Protein AF-A0A822BE76-F1 (afdb_monomer_lite)

Secondary structure (DSSP, 8-state):
-TTGGGT--HHHHHHHHHHHHHHHHHHHHHHHHHHHHHHHHTSHHHHTS-HHHHHHHHHHHHHHHHHHHHHHHHHHHHHHHHH----GGGSHHHHHHHHHHHHHHHHHHHHHHHHHH-

Foldseek 3Di:
DPVVVPDDDVVVVVVLVVVLVVLVVVLVVQLVVLVVLLVVLVDPVNPPPDPLSVLSNLLSVLSNQLSVLVVVVSVQVVCCVPVVDNDPCPDPVNVVVSVVSNVVSVVSNVVSVVVSVD

Structure (mmCIF, N/CA/C/O backbone):
data_AF-A0A822BE76-F1
#
_entry.id   AF-A0A822BE76-F1
#
loop_
_atom_site.group_PDB
_atom_site.id
_atom_site.type_symbol
_atom_site.label_atom_id
_atom_site.label_alt_id
_atom_site.label_comp_id
_atom_site.label_asym_id
_atom_site.label_entity_id
_atom_site.label_seq_id
_atom_site.pdbx_PDB_ins_code
_atom_site.Cartn_x
_atom_site.Cartn_y
_atom_site.Cartn_z
_atom_site.occupancy
_atom_site.B_iso_or_equiv
_atom_site.auth_seq_id
_atom_site.auth_comp_id
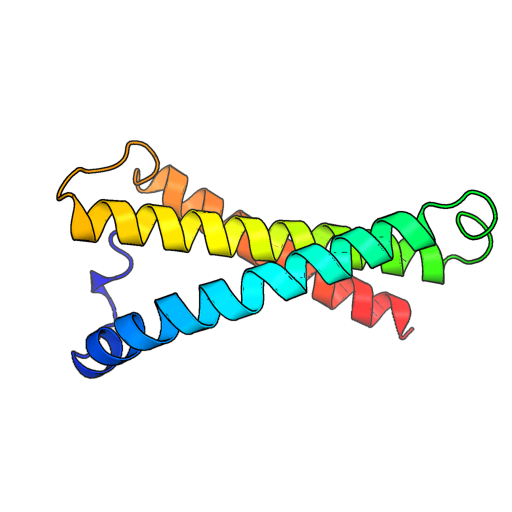_atom_site.auth_asym_id
_atom_site.auth_atom_id
_atom_site.pdbx_PDB_model_num
ATOM 1 N N . CYS A 1 1 ? -6.938 5.634 20.498 1.00 52.69 1 CYS A N 1
ATOM 2 C CA . CYS A 1 1 ? -6.630 6.596 19.416 1.00 52.69 1 CYS A CA 1
ATOM 3 C C . CYS A 1 1 ? -7.588 7.781 19.537 1.00 52.69 1 CYS A C 1
ATOM 5 O O . CYS A 1 1 ? -8.482 7.929 18.715 1.00 52.69 1 CYS A O 1
ATOM 7 N N . SER A 1 2 ? -7.412 8.642 20.545 1.00 37.59 2 SER A N 1
ATOM 8 C CA . SER A 1 2 ? -8.187 9.891 20.680 1.00 37.59 2 SER A CA 1
ATOM 9 C C . SER A 1 2 ? -7.629 10.962 19.721 1.00 37.59 2 SER A C 1
ATOM 11 O O . SER A 1 2 ? -7.067 11.985 20.086 1.00 37.59 2 SER A O 1
ATOM 13 N N . LEU A 1 3 ? -7.677 10.639 18.431 1.00 39.91 3 LEU A N 1
ATOM 14 C CA . LEU A 1 3 ? -7.733 11.623 17.350 1.00 39.91 3 LEU A CA 1
ATOM 15 C C . LEU A 1 3 ? -9.154 11.661 16.762 1.00 39.91 3 LEU A C 1
ATOM 17 O O . LEU A 1 3 ? -9.439 12.524 15.939 1.00 39.91 3 LEU A O 1
ATOM 21 N N . GLU A 1 4 ? -10.040 10.752 17.201 1.00 41.28 4 GLU A N 1
ATOM 22 C CA . GLU A 1 4 ? -11.475 10.790 16.905 1.00 41.28 4 GLU A CA 1
ATOM 23 C C . GLU A 1 4 ? -12.206 11.934 17.621 1.00 41.28 4 GLU A C 1
ATOM 25 O O . GLU A 1 4 ? -13.137 12.499 17.056 1.00 41.28 4 GLU A O 1
ATOM 30 N N . ASP A 1 5 ? -11.717 12.398 18.771 1.00 40.09 5 ASP A N 1
ATOM 31 C CA . ASP A 1 5 ? -12.423 13.429 19.547 1.00 40.09 5 ASP A CA 1
ATOM 32 C C . ASP A 1 5 ? -12.348 14.842 18.950 1.00 40.09 5 ASP A C 1
ATOM 34 O O . ASP A 1 5 ? -12.912 15.777 19.512 1.00 40.09 5 ASP A O 1
ATOM 38 N N . ARG A 1 6 ? -11.658 15.037 17.817 1.00 36.81 6 ARG A N 1
ATOM 39 C CA . ARG A 1 6 ? -11.494 16.372 17.226 1.00 36.81 6 ARG A CA 1
ATOM 40 C C . ARG A 1 6 ? -12.349 16.692 16.006 1.00 36.81 6 ARG A C 1
ATOM 42 O O . ARG A 1 6 ? -12.278 17.846 15.600 1.00 36.81 6 ARG A O 1
ATOM 49 N N . LEU A 1 7 ? -13.138 15.778 15.420 1.00 39.34 7 LEU A N 1
ATOM 50 C CA . LEU A 1 7 ? -13.830 16.123 14.157 1.00 39.34 7 LEU A CA 1
ATOM 51 C C . LEU A 1 7 ? -15.039 15.281 13.703 1.00 39.34 7 LEU A C 1
ATOM 53 O O . LEU A 1 7 ? -15.438 15.424 12.549 1.00 39.34 7 LEU A O 1
ATOM 57 N N . TYR A 1 8 ? -15.644 14.421 14.529 1.00 37.72 8 TYR A N 1
ATOM 58 C CA . TYR A 1 8 ? -16.682 13.510 14.017 1.00 37.72 8 TYR A CA 1
ATOM 59 C C . TYR A 1 8 ? -18.119 13.918 14.359 1.00 37.72 8 TYR A C 1
ATOM 61 O O . TYR A 1 8 ? -18.654 13.596 15.416 1.00 37.72 8 TYR A O 1
ATOM 69 N N . ASP A 1 9 ? -18.739 14.588 13.385 1.00 38.91 9 ASP A N 1
ATOM 70 C CA . ASP A 1 9 ? -20.189 14.704 13.193 1.00 38.91 9 ASP A CA 1
ATOM 71 C C . ASP A 1 9 ? -20.845 13.298 13.202 1.00 38.91 9 ASP A C 1
ATOM 73 O O . ASP A 1 9 ? -20.282 12.365 12.612 1.00 38.91 9 ASP A O 1
ATOM 77 N N . PRO A 1 10 ? -22.043 13.099 13.787 1.00 43.44 10 PRO A N 1
ATOM 78 C CA . PRO A 1 10 ? -22.757 11.812 13.795 1.00 43.44 10 PRO A CA 1
ATOM 79 C C . PRO A 1 10 ? -23.019 11.222 12.398 1.00 43.44 10 PRO A C 1
ATOM 81 O O . PRO A 1 10 ? -23.162 10.006 12.258 1.00 43.44 10 PRO A O 1
ATOM 84 N N . VAL A 1 11 ? -22.999 12.046 11.345 1.00 46.97 11 VAL A N 1
ATOM 85 C CA . VAL A 1 11 ? -23.046 11.594 9.943 1.00 46.97 11 VAL A CA 1
ATOM 86 C C . VAL A 1 11 ? -21.847 10.693 9.607 1.00 46.97 11 VAL A C 1
ATOM 88 O O . VAL A 1 11 ? -22.003 9.674 8.936 1.00 46.97 11 VAL A O 1
ATOM 91 N N . TYR A 1 12 ? -20.659 10.990 10.138 1.00 38.41 12 TYR A N 1
ATOM 92 C CA . TYR A 1 12 ? -19.439 10.217 9.886 1.00 38.41 12 TYR A CA 1
ATOM 93 C C . TYR A 1 12 ? -19.472 8.827 10.545 1.00 38.41 12 TYR A C 1
ATOM 95 O O . TYR A 1 12 ? -18.937 7.858 10.006 1.00 38.41 12 TYR A O 1
ATOM 103 N N . LEU A 1 13 ? -20.156 8.695 11.688 1.00 42.34 13 LEU A N 1
ATOM 104 C CA . LEU A 1 13 ? -20.357 7.414 12.377 1.00 42.34 13 LEU A CA 1
ATOM 105 C C . LEU A 1 13 ? -21.256 6.455 11.579 1.00 42.34 13 LEU A C 1
ATOM 107 O O . LEU A 1 13 ? -20.992 5.252 11.561 1.00 42.34 13 LEU A O 1
ATOM 111 N N . ALA A 1 14 ? -22.263 6.972 10.867 1.00 39.56 14 ALA A N 1
ATOM 112 C CA . ALA A 1 14 ? -23.103 6.168 9.976 1.00 39.56 14 ALA A CA 1
ATOM 113 C C . ALA A 1 14 ? -22.318 5.674 8.744 1.00 39.56 14 ALA A C 1
ATOM 115 O O . ALA A 1 14 ? -22.375 4.485 8.411 1.00 39.56 14 ALA A O 1
ATOM 116 N N . PHE A 1 15 ? -21.505 6.547 8.134 1.00 42.78 15 PHE A N 1
ATOM 117 C CA . PHE A 1 15 ? -20.622 6.195 7.012 1.00 42.78 15 PHE A CA 1
ATOM 118 C C . PHE A 1 15 ? -19.539 5.172 7.395 1.00 42.78 15 PHE A C 1
ATOM 120 O O . PHE A 1 15 ? -19.261 4.264 6.615 1.00 42.78 15 PHE A O 1
ATOM 127 N N . LYS A 1 16 ? -19.002 5.229 8.623 1.00 42.16 16 LYS A N 1
ATOM 128 C CA . LYS A 1 16 ? -17.989 4.291 9.150 1.00 42.16 16 LYS A CA 1
ATOM 129 C C . LYS A 1 16 ? -18.428 2.819 9.094 1.00 42.16 16 LYS A C 1
ATOM 131 O O . LYS A 1 16 ? -17.596 1.935 8.880 1.00 42.16 16 LYS A O 1
ATOM 136 N N . SER A 1 17 ? -19.725 2.539 9.262 1.00 43.72 17 SER A N 1
ATOM 137 C CA . SER A 1 17 ? -20.259 1.170 9.177 1.00 43.72 17 SER A CA 1
ATOM 138 C C . SER A 1 17 ? -20.221 0.615 7.743 1.00 43.72 17 SER A C 1
ATOM 140 O O . SER A 1 17 ? -19.803 -0.528 7.532 1.00 43.72 17 SER A O 1
ATOM 142 N N . ILE A 1 18 ? -20.544 1.454 6.754 1.00 45.78 18 ILE A N 1
ATOM 143 C CA . ILE A 1 18 ? -20.557 1.118 5.324 1.00 45.78 18 ILE A CA 1
ATOM 144 C C . ILE A 1 18 ? -19.116 1.045 4.782 1.00 45.78 18 ILE A C 1
ATOM 146 O O . ILE A 1 18 ? -18.761 0.083 4.094 1.00 45.78 18 ILE A O 1
ATOM 150 N N . ASP A 1 19 ? -18.248 1.976 5.193 1.00 48.28 19 ASP A N 1
ATOM 151 C CA . ASP A 1 19 ? -16.827 2.023 4.823 1.00 48.28 19 ASP A CA 1
ATOM 152 C C . ASP A 1 19 ? -16.037 0.808 5.312 1.00 48.28 19 ASP A C 1
ATOM 154 O O . ASP A 1 19 ? -15.161 0.322 4.604 1.00 48.28 19 ASP A O 1
ATOM 158 N N . SER A 1 20 ? -16.338 0.264 6.495 1.00 50.53 20 SER A N 1
ATOM 159 C CA . SER A 1 20 ? -15.605 -0.903 7.014 1.00 50.53 20 SER A CA 1
ATOM 160 C C . SER A 1 20 ? -15.755 -2.145 6.122 1.00 50.53 20 SER A C 1
ATOM 162 O O . SER A 1 20 ? -14.809 -2.920 5.952 1.00 50.53 20 SER A O 1
ATOM 164 N N . THR A 1 21 ? -16.926 -2.298 5.497 1.00 54.28 21 THR A N 1
ATOM 165 C CA . THR A 1 21 ? -17.219 -3.390 4.563 1.00 54.28 21 THR A CA 1
ATOM 166 C C . THR A 1 21 ? -16.566 -3.113 3.211 1.00 54.28 21 THR A C 1
ATOM 168 O O . THR A 1 21 ? -15.913 -3.991 2.650 1.00 54.28 21 THR A O 1
ATOM 171 N N . TYR A 1 22 ? -16.655 -1.871 2.729 1.00 56.38 22 TYR A N 1
ATOM 172 C CA . TYR A 1 22 ? -16.066 -1.445 1.459 1.00 56.38 22 TYR A CA 1
ATOM 173 C C . TYR A 1 22 ? -14.531 -1.526 1.471 1.00 56.38 22 TYR A C 1
ATOM 175 O O . TYR A 1 22 ? -13.916 -2.053 0.544 1.00 56.38 22 TYR A O 1
ATOM 183 N N . LEU A 1 23 ? -13.905 -1.102 2.571 1.00 59.75 23 LEU A N 1
ATOM 184 C CA . LEU A 1 23 ? -12.464 -1.176 2.783 1.00 59.75 23 LEU A CA 1
ATOM 185 C C . LEU A 1 23 ? -11.985 -2.633 2.759 1.00 59.75 23 LEU A C 1
ATOM 187 O O . LEU A 1 23 ? -11.014 -2.940 2.075 1.00 59.75 23 LEU A O 1
ATOM 191 N N . ARG A 1 24 ? -12.687 -3.557 3.431 1.00 62.81 24 ARG A N 1
ATOM 192 C CA . ARG A 1 24 ? -12.355 -4.995 3.403 1.00 62.81 24 ARG A CA 1
ATOM 193 C C . ARG A 1 24 ? -12.472 -5.5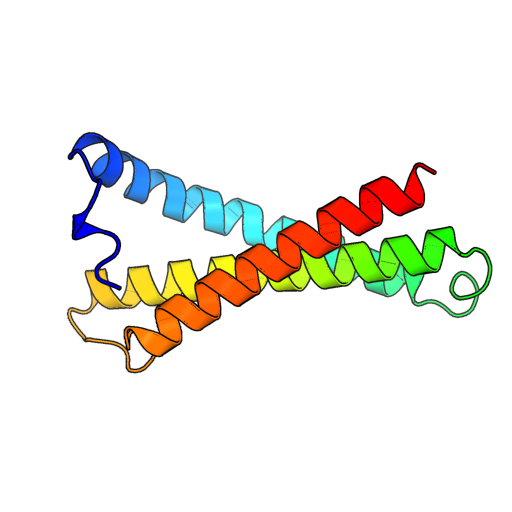93 1.996 1.00 62.81 24 ARG A C 1
ATOM 195 O O . ARG A 1 24 ? -11.609 -6.377 1.605 1.00 62.81 24 ARG A O 1
ATOM 202 N N . VAL A 1 25 ? -13.483 -5.184 1.226 1.00 66.00 25 VAL A N 1
ATOM 203 C CA . VAL A 1 25 ? -13.691 -5.630 -0.164 1.00 66.00 25 VAL A CA 1
ATOM 204 C C . VAL A 1 25 ? -12.620 -5.082 -1.115 1.00 66.00 25 VAL A C 1
ATOM 206 O O . VAL A 1 25 ? -12.243 -5.778 -2.050 1.00 66.00 25 VAL A O 1
ATOM 209 N N . LEU A 1 26 ? -12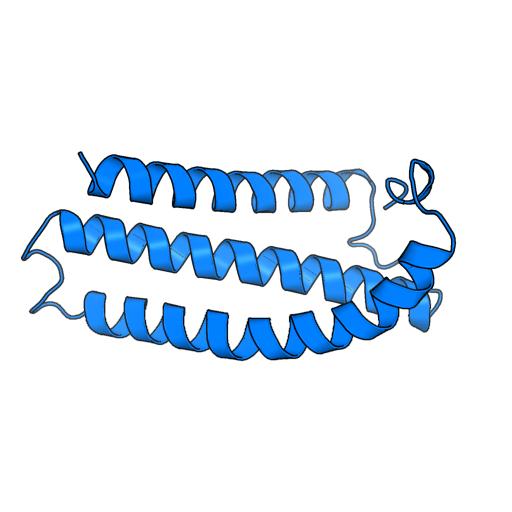.078 -3.886 -0.867 1.00 67.81 26 LEU A N 1
ATOM 210 C CA . LEU A 1 26 ? -11.002 -3.282 -1.669 1.00 67.81 26 LEU A CA 1
ATOM 211 C C . LEU A 1 26 ? -9.596 -3.765 -1.285 1.00 67.81 26 LEU A C 1
ATOM 213 O O . LEU A 1 26 ? -8.723 -3.877 -2.147 1.00 67.81 26 LEU A O 1
ATOM 217 N N . ILE A 1 27 ? -9.368 -4.071 -0.005 1.00 74.12 27 ILE A N 1
ATOM 218 C CA . ILE A 1 27 ? -8.063 -4.510 0.510 1.00 74.12 27 ILE A CA 1
ATOM 219 C C . ILE A 1 27 ? -7.635 -5.838 -0.120 1.00 74.12 27 ILE A C 1
ATOM 221 O O . ILE A 1 27 ? -6.490 -5.961 -0.554 1.00 74.12 27 ILE A O 1
ATOM 225 N N . GLY A 1 28 ? -8.542 -6.817 -0.196 1.00 74.44 28 GLY A N 1
ATOM 226 C CA . GLY A 1 28 ? -8.239 -8.151 -0.728 1.00 74.44 28 GLY A CA 1
ATOM 227 C C . GLY A 1 28 ? -7.701 -8.117 -2.167 1.00 74.44 28 GLY A C 1
ATOM 228 O O . GLY A 1 28 ? -6.573 -8.557 -2.400 1.00 74.44 28 GLY A O 1
ATOM 229 N N . PRO A 1 29 ? -8.449 -7.544 -3.129 1.00 81.56 29 PRO A N 1
ATOM 230 C CA . PRO A 1 29 ? -7.991 -7.365 -4.503 1.00 81.56 29 PRO A CA 1
ATOM 231 C C . PRO A 1 29 ? -6.729 -6.505 -4.599 1.00 81.56 29 PRO A C 1
ATOM 233 O O . PRO A 1 29 ? -5.825 -6.844 -5.358 1.00 81.56 29 PRO A O 1
ATOM 236 N N . GLY A 1 30 ? -6.628 -5.428 -3.811 1.00 80.94 30 GLY A N 1
ATOM 237 C CA . GLY A 1 30 ? -5.467 -4.535 -3.826 1.00 80.94 30 GLY A CA 1
ATOM 238 C C . GLY A 1 30 ? -4.163 -5.226 -3.417 1.00 80.94 30 GLY A C 1
ATOM 239 O O . GLY A 1 30 ? -3.143 -5.063 -4.088 1.00 80.94 30 GLY A O 1
ATOM 240 N N . ILE A 1 31 ? -4.184 -6.041 -2.357 1.00 84.38 31 ILE A N 1
ATOM 241 C CA . ILE A 1 31 ? -3.018 -6.832 -1.935 1.00 84.38 31 ILE A CA 1
ATOM 242 C C . ILE A 1 31 ? -2.712 -7.919 -2.968 1.00 84.38 31 ILE A C 1
ATOM 244 O O . ILE A 1 31 ? -1.555 -8.090 -3.348 1.00 84.38 31 ILE A O 1
ATOM 248 N N . LEU A 1 32 ? -3.736 -8.628 -3.453 1.00 86.56 32 LEU A N 1
ATOM 249 C CA . LEU A 1 32 ? -3.563 -9.715 -4.416 1.00 86.56 32 LEU A CA 1
ATOM 250 C C . LEU A 1 32 ? -2.917 -9.223 -5.718 1.00 86.56 32 LEU A C 1
ATOM 252 O O . LEU A 1 32 ? -1.943 -9.813 -6.182 1.00 86.56 32 LEU A O 1
ATOM 256 N N . LEU A 1 33 ? -3.426 -8.128 -6.285 1.00 90.00 33 LEU A N 1
ATOM 257 C CA . LEU A 1 33 ? -2.909 -7.549 -7.525 1.00 90.00 33 LEU A CA 1
ATOM 258 C C . LEU A 1 33 ? -1.473 -7.045 -7.361 1.00 90.00 33 LEU A C 1
ATOM 260 O O . LEU A 1 33 ? -0.638 -7.309 -8.225 1.00 90.00 33 LEU A O 1
ATOM 264 N N . ASN A 1 34 ? -1.153 -6.385 -6.245 1.00 88.88 34 ASN A N 1
ATOM 265 C CA . ASN A 1 34 ? 0.211 -5.917 -6.005 1.00 88.88 34 ASN A CA 1
ATOM 266 C C . ASN A 1 34 ? 1.193 -7.064 -5.730 1.00 88.88 34 ASN A C 1
ATOM 268 O O . ASN A 1 34 ? 2.328 -7.012 -6.201 1.00 88.88 34 ASN A O 1
ATOM 272 N N . LEU A 1 35 ? 0.772 -8.132 -5.044 1.00 88.94 35 LEU A N 1
ATOM 273 C CA . LEU A 1 35 ? 1.595 -9.333 -4.869 1.00 88.94 35 LEU A CA 1
ATOM 274 C C . LEU A 1 35 ? 1.853 -10.041 -6.200 1.00 88.94 35 LEU A C 1
ATOM 276 O O . LEU A 1 35 ? 2.985 -10.441 -6.471 1.00 88.94 35 LEU A O 1
ATOM 280 N N . LEU A 1 36 ? 0.831 -10.159 -7.052 1.00 90.94 36 LEU A N 1
ATOM 281 C CA . LEU A 1 36 ? 0.979 -10.696 -8.406 1.00 90.94 36 LEU A CA 1
ATOM 282 C C . LEU A 1 36 ? 1.934 -9.836 -9.240 1.00 90.94 36 LEU A C 1
ATOM 284 O O . LEU A 1 36 ? 2.827 -10.378 -9.892 1.00 90.94 36 LEU A O 1
ATOM 288 N N . CYS A 1 37 ? 1.792 -8.510 -9.176 1.00 90.50 37 CYS A N 1
ATOM 289 C CA . CYS A 1 37 ? 2.690 -7.564 -9.832 1.00 90.50 37 CYS A CA 1
ATOM 290 C C . CYS A 1 37 ? 4.137 -7.779 -9.371 1.00 90.50 37 CYS A C 1
ATOM 292 O O . CYS A 1 37 ? 5.028 -8.019 -10.187 1.00 90.50 37 CYS A O 1
ATOM 294 N N . LEU A 1 38 ? 4.364 -7.810 -8.057 1.00 91.06 38 LEU A N 1
ATOM 295 C CA . LEU A 1 38 ? 5.685 -8.010 -7.475 1.00 91.06 38 LEU A CA 1
ATOM 296 C C . LEU A 1 38 ? 6.274 -9.372 -7.863 1.00 91.06 38 LEU A C 1
ATOM 298 O O . LEU A 1 38 ? 7.444 -9.440 -8.234 1.00 91.06 38 LEU A O 1
ATOM 302 N N . PHE A 1 39 ? 5.476 -10.441 -7.871 1.00 90.62 39 PHE A N 1
ATOM 303 C CA . PHE A 1 39 ? 5.906 -11.776 -8.293 1.00 90.62 39 PHE A CA 1
ATOM 304 C C . PHE A 1 39 ? 6.310 -11.829 -9.773 1.00 90.62 39 PHE A C 1
ATOM 306 O O . PHE A 1 39 ? 7.369 -12.364 -10.112 1.00 90.62 39 PHE A O 1
ATOM 313 N N . ILE A 1 40 ? 5.497 -11.255 -10.665 1.00 89.25 40 ILE A N 1
ATOM 314 C CA . ILE A 1 40 ? 5.776 -11.217 -12.108 1.00 89.25 40 ILE A CA 1
ATOM 315 C C . ILE A 1 40 ? 7.034 -10.393 -12.375 1.00 89.25 40 ILE A C 1
ATOM 317 O O . ILE A 1 40 ? 7.943 -10.856 -13.070 1.00 89.25 40 ILE A O 1
ATOM 321 N N . LEU A 1 41 ? 7.109 -9.196 -11.789 1.00 87.25 41 LEU A N 1
ATOM 322 C CA . LEU A 1 41 ? 8.235 -8.294 -11.973 1.00 87.25 41 LEU A CA 1
ATOM 323 C C . LEU A 1 41 ? 9.509 -8.856 -11.351 1.00 87.25 41 LEU A C 1
ATOM 325 O O . LEU A 1 41 ? 10.574 -8.576 -11.887 1.00 87.25 41 LEU A O 1
ATOM 329 N N . SER A 1 42 ? 9.434 -9.661 -10.282 1.00 85.69 42 SER A N 1
ATOM 330 C CA . SER A 1 42 ? 10.584 -10.295 -9.605 1.00 85.69 42 SER A CA 1
ATOM 331 C C . SER A 1 42 ? 11.299 -11.363 -10.437 1.00 85.69 42 SER A C 1
ATOM 333 O O . SER A 1 42 ? 12.421 -11.750 -10.114 1.00 85.69 42 SER A O 1
ATOM 335 N N . ARG A 1 43 ? 10.700 -11.829 -11.542 1.00 86.25 43 ARG A N 1
ATOM 336 C CA . ARG A 1 43 ? 11.315 -12.863 -12.382 1.00 86.25 43 ARG A CA 1
ATOM 337 C C . ARG A 1 43 ? 12.644 -12.380 -12.984 1.00 86.25 43 ARG A C 1
ATOM 339 O O . ARG A 1 43 ? 12.704 -11.267 -13.515 1.00 86.25 43 ARG A O 1
ATOM 346 N N . PRO A 1 44 ? 13.691 -13.228 -13.015 1.00 75.12 44 PRO A N 1
ATOM 347 C CA . PRO A 1 44 ? 15.034 -12.834 -13.455 1.00 75.12 44 PRO A CA 1
ATOM 348 C C . PRO A 1 44 ? 15.067 -12.317 -14.899 1.00 75.12 44 PRO A C 1
ATOM 350 O O . PRO A 1 44 ? 15.843 -11.422 -15.214 1.00 75.12 44 PRO A O 1
ATOM 353 N N . ARG A 1 45 ? 14.160 -12.801 -15.761 1.00 77.94 45 ARG A N 1
ATOM 354 C CA . ARG A 1 45 ? 14.013 -12.330 -17.152 1.00 77.94 45 ARG A CA 1
ATOM 355 C C . ARG A 1 45 ? 13.572 -10.863 -17.277 1.00 77.94 45 ARG A C 1
ATOM 357 O O . ARG A 1 45 ? 13.846 -10.244 -18.298 1.00 77.94 45 ARG A O 1
ATOM 364 N N . LEU A 1 46 ? 12.859 -10.333 -16.283 1.00 74.06 46 LEU A N 1
ATOM 365 C CA . LEU A 1 46 ? 12.324 -8.965 -16.273 1.00 74.06 46 LEU A CA 1
ATOM 366 C C . LEU A 1 46 ? 13.123 -8.050 -15.337 1.00 74.06 46 LEU A C 1
ATOM 368 O O . LEU A 1 46 ? 13.266 -6.866 -15.614 1.00 74.06 46 LEU A O 1
ATOM 372 N N . SER A 1 47 ? 13.699 -8.614 -14.274 1.00 71.62 47 SER A N 1
ATOM 373 C CA . SER A 1 47 ? 14.278 -7.888 -13.141 1.00 71.62 47 SER A CA 1
ATOM 374 C C . SER A 1 47 ? 15.194 -6.727 -13.466 1.00 71.62 47 SER A C 1
ATOM 376 O O . SER A 1 47 ? 15.055 -5.659 -12.881 1.00 71.62 47 SER A O 1
ATOM 378 N N . ASN A 1 48 ? 16.138 -6.955 -14.371 1.00 72.12 48 ASN A N 1
ATOM 379 C CA . ASN A 1 48 ? 17.223 -6.013 -14.626 1.00 72.12 48 ASN A CA 1
ATOM 380 C C . ASN A 1 48 ? 17.119 -5.424 -16.034 1.00 72.12 48 ASN A C 1
ATOM 382 O O . ASN A 1 48 ? 18.088 -4.884 -16.556 1.00 72.12 48 ASN A O 1
ATOM 386 N N . LYS A 1 49 ? 15.952 -5.570 -16.674 1.00 79.31 49 LYS A N 1
ATOM 387 C CA . LYS A 1 49 ? 15.765 -5.166 -18.066 1.00 79.31 49 LYS A CA 1
ATOM 388 C C . LYS A 1 49 ? 15.543 -3.658 -18.208 1.00 79.31 49 LYS A C 1
ATOM 390 O O . LYS A 1 49 ? 15.840 -3.108 -19.259 1.00 79.31 49 LYS A O 1
ATOM 395 N N . SER A 1 50 ? 15.006 -3.001 -17.178 1.00 82.38 50 SER A N 1
ATOM 396 C CA . SER A 1 50 ? 14.749 -1.559 -17.181 1.00 82.38 50 SER A CA 1
ATOM 397 C C . SER A 1 50 ? 14.683 -0.998 -15.759 1.00 82.38 50 SER A C 1
ATOM 399 O O . SER A 1 50 ? 14.173 -1.656 -14.850 1.00 82.38 50 SER A O 1
ATOM 401 N N . THR A 1 51 ? 15.134 0.243 -15.582 1.00 85.44 51 THR A N 1
ATOM 402 C CA . THR A 1 51 ? 14.963 1.026 -14.348 1.00 85.44 51 THR A CA 1
ATOM 403 C C . THR A 1 51 ? 13.485 1.219 -14.000 1.00 85.44 51 THR A C 1
ATOM 405 O O . THR A 1 51 ? 13.125 1.164 -12.827 1.00 85.44 51 THR A O 1
ATOM 408 N N . THR A 1 52 ? 12.598 1.308 -14.996 1.00 86.00 52 THR A N 1
ATOM 409 C CA . THR A 1 52 ? 11.138 1.366 -14.805 1.00 86.00 52 THR A CA 1
ATOM 410 C C . THR A 1 52 ? 10.609 0.143 -14.052 1.00 86.00 52 THR A C 1
ATOM 412 O O . THR A 1 52 ? 9.726 0.263 -13.210 1.00 86.00 52 THR A O 1
ATOM 415 N N . ILE A 1 53 ? 11.171 -1.046 -14.297 1.00 86.50 53 ILE A N 1
ATOM 416 C CA . ILE A 1 53 ? 10.760 -2.281 -13.606 1.00 86.50 53 ILE A CA 1
ATOM 417 C C . ILE A 1 53 ? 11.158 -2.231 -12.128 1.00 86.50 53 ILE A C 1
ATOM 419 O O . ILE A 1 53 ? 10.422 -2.723 -11.273 1.00 86.50 53 ILE A O 1
ATOM 423 N N . ILE A 1 54 ? 12.295 -1.605 -11.816 1.00 86.88 54 ILE A N 1
ATOM 424 C CA . ILE A 1 54 ? 12.729 -1.379 -10.436 1.00 86.88 54 ILE A CA 1
ATOM 425 C C . ILE A 1 54 ? 11.746 -0.430 -9.738 1.00 86.88 54 ILE A C 1
ATOM 427 O O . ILE A 1 54 ? 11.255 -0.767 -8.662 1.00 86.88 54 ILE A O 1
ATOM 431 N N . PHE A 1 55 ? 11.376 0.689 -10.373 1.00 90.00 55 PHE A N 1
ATOM 432 C CA . PHE A 1 55 ? 10.372 1.614 -9.832 1.00 90.00 55 PHE A CA 1
ATOM 433 C C . PHE A 1 55 ? 9.006 0.950 -9.625 1.00 90.00 55 PHE A C 1
ATOM 435 O O . PHE A 1 55 ? 8.409 1.116 -8.567 1.00 90.00 55 PHE A O 1
ATOM 442 N N . LEU A 1 56 ? 8.539 0.126 -10.567 1.00 90.75 56 LEU A N 1
ATOM 443 C CA . LEU A 1 56 ? 7.269 -0.598 -10.431 1.00 90.75 56 LEU A CA 1
ATOM 444 C C . LEU A 1 56 ? 7.272 -1.603 -9.269 1.00 90.75 56 LEU A C 1
ATOM 446 O O . LEU A 1 56 ? 6.255 -1.774 -8.602 1.00 90.75 56 LEU A O 1
ATOM 450 N N . ARG A 1 57 ? 8.408 -2.252 -8.983 1.00 89.81 57 ARG A N 1
ATOM 451 C CA . ARG A 1 57 ? 8.538 -3.132 -7.808 1.00 89.81 57 ARG A CA 1
ATOM 452 C C . ARG A 1 57 ? 8.506 -2.351 -6.503 1.00 89.81 57 ARG A C 1
ATOM 454 O O . ARG A 1 57 ? 7.865 -2.794 -5.554 1.00 89.81 57 ARG A O 1
ATOM 461 N N . VAL A 1 58 ? 9.202 -1.214 -6.458 1.00 90.56 58 VAL A N 1
ATOM 462 C CA . VAL A 1 58 ? 9.182 -0.304 -5.306 1.00 90.56 58 VAL A CA 1
ATOM 463 C C . VAL A 1 58 ? 7.754 0.182 -5.067 1.00 90.56 58 VAL A C 1
ATOM 465 O O . VAL A 1 58 ? 7.262 0.082 -3.947 1.00 90.56 58 VAL A O 1
ATOM 468 N N . LEU A 1 59 ? 7.056 0.601 -6.124 1.00 92.94 59 LEU A N 1
ATOM 469 C CA . LEU A 1 59 ? 5.663 1.030 -6.060 1.00 92.94 59 LEU A CA 1
ATOM 470 C C . LEU A 1 59 ? 4.754 -0.075 -5.506 1.00 92.94 59 LEU A C 1
ATOM 472 O O . LEU A 1 59 ? 4.091 0.137 -4.496 1.00 92.94 59 LEU A O 1
ATOM 476 N N . ALA A 1 60 ? 4.803 -1.280 -6.086 1.00 91.56 60 ALA A N 1
ATOM 477 C CA . ALA A 1 60 ? 3.997 -2.413 -5.630 1.00 91.56 60 ALA A CA 1
ATOM 478 C C . ALA A 1 60 ? 4.278 -2.790 -4.162 1.00 91.56 60 ALA A C 1
ATOM 480 O O . ALA A 1 60 ? 3.358 -3.133 -3.420 1.00 91.56 60 ALA A O 1
ATOM 481 N N . LEU A 1 61 ? 5.537 -2.700 -3.715 1.00 93.12 61 LEU A N 1
ATOM 482 C CA . LEU A 1 61 ? 5.909 -2.948 -2.321 1.00 93.12 61 LEU A CA 1
ATOM 483 C C . LEU A 1 61 ? 5.290 -1.908 -1.375 1.00 93.12 61 LEU A C 1
ATOM 485 O O . LEU A 1 61 ? 4.696 -2.277 -0.360 1.00 93.12 61 LEU A O 1
ATOM 489 N N . PHE A 1 62 ? 5.419 -0.618 -1.692 1.00 92.44 62 PHE A N 1
ATOM 490 C CA . PHE A 1 62 ? 4.872 0.454 -0.858 1.00 92.44 62 PHE A CA 1
ATOM 491 C C . PHE A 1 62 ? 3.342 0.495 -0.881 1.00 92.44 62 PHE A C 1
ATOM 493 O O . PHE A 1 62 ? 2.735 0.800 0.149 1.00 92.44 62 PHE A O 1
ATOM 500 N N . ASP A 1 63 ? 2.716 0.090 -1.984 1.00 89.38 63 ASP A N 1
ATOM 501 C CA . ASP A 1 63 ? 1.270 -0.093 -2.057 1.00 89.38 63 ASP A CA 1
ATOM 502 C C . ASP A 1 63 ? 0.807 -1.218 -1.121 1.00 89.38 63 ASP A C 1
ATOM 504 O O . ASP A 1 63 ? -0.086 -0.983 -0.304 1.00 89.38 63 ASP A O 1
ATOM 508 N N . ILE A 1 64 ? 1.463 -2.390 -1.126 1.00 90.12 64 ILE A N 1
ATOM 509 C CA . ILE A 1 64 ? 1.157 -3.487 -0.183 1.00 90.12 64 ILE A CA 1
ATOM 510 C C . ILE A 1 64 ? 1.299 -3.017 1.265 1.00 90.12 64 ILE A C 1
ATOM 512 O O . ILE A 1 64 ? 0.408 -3.266 2.081 1.00 90.12 64 ILE A O 1
ATOM 516 N N . LEU A 1 65 ? 2.396 -2.329 1.595 1.00 89.94 65 LEU A N 1
ATOM 517 C CA . LEU A 1 65 ? 2.630 -1.814 2.945 1.00 89.94 65 LEU A CA 1
ATOM 518 C C . LEU A 1 65 ? 1.549 -0.809 3.356 1.00 89.94 65 LEU A C 1
ATOM 520 O O . LEU A 1 65 ? 0.988 -0.923 4.445 1.00 89.94 65 LEU A O 1
ATOM 524 N N . SER A 1 66 ? 1.197 0.132 2.477 1.00 87.38 66 SER A N 1
ATOM 525 C CA . SER A 1 66 ? 0.172 1.140 2.766 1.00 87.38 66 SER A CA 1
ATOM 526 C C . SER A 1 66 ? -1.206 0.512 3.009 1.00 87.38 66 SER A C 1
ATOM 528 O O . SER A 1 66 ? -1.895 0.887 3.962 1.00 87.38 66 SER A O 1
ATOM 530 N N . ILE A 1 67 ? -1.589 -0.481 2.198 1.00 85.69 67 ILE A N 1
ATOM 531 C CA . ILE A 1 67 ? -2.852 -1.208 2.335 1.00 85.69 67 ILE A CA 1
ATOM 532 C C . ILE A 1 67 ? -2.842 -2.033 3.628 1.00 85.69 67 ILE A C 1
ATOM 534 O O . ILE A 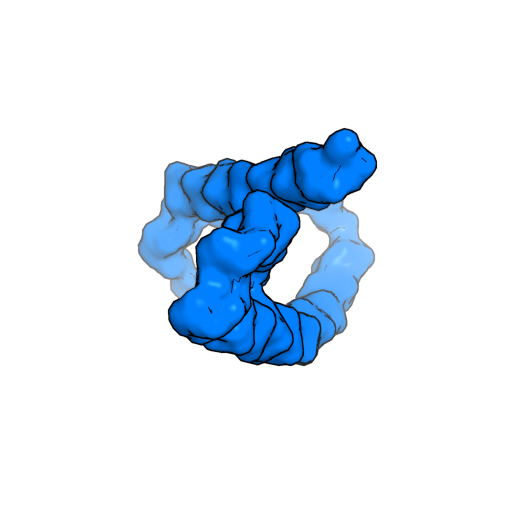1 67 ? -3.821 -2.022 4.374 1.00 85.69 67 ILE A O 1
ATOM 538 N N . THR A 1 68 ? -1.718 -2.681 3.943 1.00 86.06 68 THR A N 1
ATOM 539 C CA . THR A 1 68 ? -1.552 -3.479 5.166 1.00 86.06 68 THR A CA 1
ATOM 540 C C . THR A 1 68 ? -1.665 -2.610 6.418 1.00 86.06 68 THR A C 1
ATOM 542 O O . THR A 1 68 ? -2.415 -2.951 7.330 1.00 86.06 68 THR A O 1
ATOM 545 N N . PHE A 1 69 ? -1.003 -1.449 6.468 1.00 85.81 69 PHE A N 1
ATOM 546 C CA . PHE A 1 69 ? -1.114 -0.538 7.614 1.00 85.81 69 PHE A CA 1
ATOM 547 C C . PHE A 1 69 ? -2.521 0.050 7.763 1.00 85.81 69 PHE A C 1
ATOM 549 O O . PHE A 1 69 ? -3.015 0.169 8.888 1.00 85.81 69 PHE A O 1
ATOM 556 N N . LYS A 1 70 ? -3.207 0.351 6.650 1.00 81.06 70 LYS A N 1
ATOM 557 C CA . LYS A 1 70 ? -4.628 0.739 6.668 1.00 81.06 70 LYS A CA 1
ATOM 558 C C . LYS A 1 70 ? -5.510 -0.372 7.235 1.00 81.06 70 LYS A C 1
ATOM 560 O O . LYS A 1 70 ? -6.363 -0.085 8.073 1.00 81.06 70 LYS A O 1
ATOM 565 N N . TYR A 1 71 ? -5.282 -1.621 6.828 1.00 79.81 71 TYR A N 1
ATOM 566 C CA . TYR A 1 71 ? -6.020 -2.776 7.336 1.00 79.81 71 TYR A CA 1
ATOM 567 C C . TYR A 1 71 ? -5.793 -2.988 8.833 1.00 79.81 71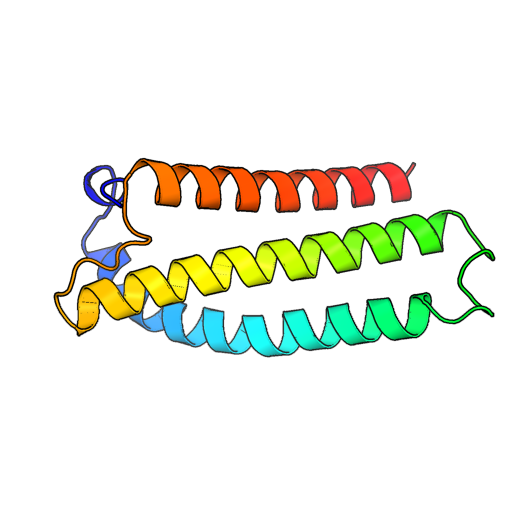 TYR A C 1
ATOM 569 O O . TYR A 1 71 ? -6.761 -3.069 9.582 1.00 79.81 71 TYR A O 1
ATOM 577 N N . ILE A 1 72 ? -4.533 -3.004 9.283 1.00 80.38 72 ILE A N 1
ATOM 578 C CA . ILE A 1 72 ? -4.184 -3.161 10.702 1.00 80.38 72 ILE A CA 1
ATOM 579 C C . ILE A 1 72 ? -4.890 -2.089 11.535 1.00 80.38 72 ILE A C 1
ATOM 581 O O . ILE A 1 72 ? -5.516 -2.407 12.542 1.00 80.38 72 ILE A O 1
ATOM 585 N N . ARG A 1 73 ? -4.858 -0.825 11.097 1.00 77.12 73 ARG A N 1
ATOM 586 C CA . ARG A 1 73 ? -5.558 0.268 11.785 1.00 77.12 73 ARG A CA 1
ATOM 587 C C . ARG A 1 73 ? -7.072 0.045 11.836 1.00 77.12 73 ARG A C 1
ATOM 589 O O . ARG A 1 73 ? -7.677 0.255 12.886 1.00 77.12 73 ARG A O 1
ATOM 596 N N . ALA A 1 74 ? -7.680 -0.346 10.718 1.00 73.81 74 ALA A N 1
ATOM 597 C CA . ALA A 1 74 ? -9.117 -0.591 10.643 1.00 73.81 74 ALA A CA 1
ATOM 598 C C . ALA A 1 74 ? -9.544 -1.748 11.559 1.00 73.81 74 ALA A C 1
ATOM 600 O O . ALA A 1 74 ? -10.530 -1.623 12.283 1.00 73.81 74 ALA A O 1
ATOM 601 N N . GLU A 1 75 ? -8.773 -2.835 11.582 1.00 74.25 75 GLU A N 1
ATOM 602 C CA . GLU A 1 75 ? -9.057 -4.009 12.404 1.00 74.25 75 GLU A CA 1
ATOM 603 C C . GLU A 1 75 ? -8.853 -3.719 13.897 1.00 74.25 75 GLU A C 1
ATOM 605 O O . GLU A 1 75 ? -9.718 -4.043 14.707 1.00 74.25 75 GLU A O 1
ATOM 610 N N . VAL A 1 76 ? -7.775 -3.018 14.270 1.00 71.25 76 VAL A N 1
ATOM 611 C CA . VAL A 1 76 ? -7.535 -2.575 15.657 1.00 71.25 76 VAL A CA 1
ATOM 612 C C . VAL A 1 76 ? -8.674 -1.677 16.152 1.00 71.25 76 VAL A C 1
ATOM 614 O O . VAL A 1 76 ? -9.161 -1.850 17.270 1.00 71.25 76 VAL A O 1
ATOM 617 N N . ASN A 1 77 ? -9.152 -0.752 15.317 1.00 68.81 77 ASN A N 1
ATOM 618 C CA . ASN A 1 77 ? -10.299 0.087 15.660 1.00 68.81 77 ASN A CA 1
ATOM 619 C C . ASN A 1 77 ? -11.589 -0.734 15.809 1.00 68.81 77 ASN A C 1
ATOM 621 O O . ASN A 1 77 ? -12.322 -0.536 16.775 1.00 68.81 77 ASN A O 1
ATOM 625 N N . TYR A 1 78 ? -11.858 -1.671 14.894 1.00 67.19 78 TYR A N 1
ATOM 626 C CA . TYR A 1 78 ? -13.047 -2.528 14.943 1.00 67.19 78 TYR A CA 1
ATOM 627 C C . TYR A 1 78 ? -13.096 -3.379 16.217 1.00 67.19 78 TYR A C 1
ATOM 629 O O . TYR A 1 78 ? -14.113 -3.413 16.911 1.00 67.19 78 TYR A O 1
ATOM 637 N N . GLN A 1 79 ? -11.984 -4.038 16.540 1.00 65.50 79 GLN A N 1
ATOM 638 C CA . GLN A 1 79 ? -11.857 -4.902 17.712 1.00 65.50 79 GLN A CA 1
ATOM 639 C C . GLN A 1 79 ? -12.011 -4.104 19.019 1.00 65.50 79 GLN A C 1
ATOM 641 O O . GLN A 1 79 ? -12.660 -4.580 19.950 1.00 65.50 79 GLN A O 1
ATOM 646 N N . SER A 1 80 ? -11.506 -2.865 19.063 1.00 63.28 80 SER A N 1
ATOM 647 C CA . SER A 1 80 ? -11.673 -1.956 20.204 1.00 63.28 80 SER A CA 1
ATOM 648 C C . SER A 1 80 ? -13.137 -1.553 20.414 1.00 63.28 80 SER A C 1
ATOM 650 O O . SER A 1 80 ? -13.670 -1.686 21.514 1.00 63.28 80 SER A O 1
ATOM 652 N N . THR A 1 81 ? -13.835 -1.141 19.347 1.00 63.59 81 THR A N 1
ATOM 653 C CA . THR A 1 81 ? -15.244 -0.718 19.437 1.00 63.59 81 THR A CA 1
ATOM 654 C C . THR A 1 81 ? -16.190 -1.878 19.762 1.00 63.59 81 THR A C 1
ATOM 656 O O . THR A 1 81 ? -17.157 -1.684 20.492 1.00 63.59 81 THR A O 1
ATOM 659 N N . LYS A 1 82 ? -15.940 -3.082 19.229 1.00 59.81 82 LYS A N 1
ATOM 660 C CA . LYS A 1 82 ? -16.859 -4.222 19.377 1.00 59.81 82 LYS A CA 1
ATOM 661 C C . LYS A 1 82 ? -16.672 -5.007 20.677 1.00 59.81 82 LYS A C 1
ATOM 663 O O . LYS A 1 82 ? -17.663 -5.462 21.239 1.00 59.81 82 LYS A O 1
ATOM 668 N N . ASN A 1 83 ? -15.434 -5.171 21.151 1.00 56.69 83 ASN A N 1
ATOM 669 C CA . ASN A 1 83 ? -15.139 -5.997 22.331 1.00 56.69 83 ASN A CA 1
ATOM 670 C C . ASN A 1 83 ? -14.934 -5.176 23.614 1.00 56.69 83 ASN A C 1
ATOM 672 O O . ASN A 1 83 ? -14.676 -5.759 24.669 1.00 56.69 83 ASN A O 1
ATOM 676 N N . GLY A 1 84 ? -15.000 -3.839 23.533 1.00 56.03 84 GLY A N 1
ATOM 677 C CA . GLY A 1 84 ? -14.842 -2.934 24.679 1.00 56.03 84 GLY A CA 1
ATOM 678 C C . GLY A 1 84 ? -13.488 -3.042 25.393 1.00 56.03 84 GLY A C 1
ATOM 679 O O . GLY A 1 84 ? -13.336 -2.515 26.489 1.00 56.03 84 GLY A O 1
ATOM 680 N N . HIS A 1 85 ? -12.519 -3.743 24.799 1.00 52.69 85 HIS A N 1
ATOM 681 C CA . HIS A 1 85 ? -11.185 -3.947 25.347 1.00 52.69 85 HIS A CA 1
ATOM 682 C C . HIS A 1 85 ? -10.203 -3.000 24.665 1.00 52.69 85 HIS A C 1
ATOM 684 O O . HIS A 1 85 ? -10.070 -3.000 23.438 1.00 52.69 85 HIS A O 1
ATOM 690 N N . GLU A 1 86 ? -9.466 -2.236 25.467 1.00 53.38 86 GLU A N 1
ATOM 691 C CA . GLU A 1 86 ? -8.310 -1.492 24.984 1.00 53.38 86 GLU A CA 1
ATOM 692 C C . GLU A 1 86 ? -7.239 -2.478 24.506 1.00 53.38 86 GLU A C 1
ATOM 694 O O . GLU A 1 86 ? -6.576 -3.162 25.284 1.00 53.38 86 GLU A O 1
ATOM 699 N N . ILE A 1 87 ? -7.079 -2.588 23.190 1.00 57.19 87 ILE A N 1
ATOM 700 C CA . ILE A 1 87 ? -6.032 -3.417 22.594 1.00 57.19 87 ILE A CA 1
ATOM 701 C C . ILE A 1 87 ? -4.693 -2.736 22.877 1.00 57.19 87 ILE A C 1
ATOM 703 O O . ILE A 1 87 ? -4.540 -1.549 22.625 1.00 57.19 87 ILE A O 1
ATOM 707 N N . PHE A 1 88 ? -3.685 -3.476 23.329 1.00 51.38 88 PHE A N 1
ATOM 708 C CA . PHE A 1 88 ? -2.356 -2.945 23.680 1.00 51.38 88 PHE A CA 1
ATOM 709 C C . PHE A 1 88 ? -1.679 -2.109 22.556 1.00 51.38 88 PHE A C 1
ATOM 711 O O . PHE A 1 88 ? -0.867 -1.221 22.814 1.00 51.38 88 PHE A O 1
ATOM 718 N N . LEU A 1 89 ? -2.066 -2.335 21.291 1.00 52.47 89 LEU A N 1
ATOM 719 C CA . LEU A 1 89 ? -1.664 -1.562 20.100 1.00 52.47 89 LEU A CA 1
ATOM 720 C C . LEU A 1 89 ? -2.277 -0.146 20.004 1.00 52.47 89 LEU A C 1
ATOM 722 O O . LEU A 1 89 ? -1.853 0.647 19.165 1.00 52.47 89 LEU A O 1
ATOM 726 N N . LEU A 1 90 ? -3.256 0.189 20.848 1.00 60.91 90 LEU A N 1
ATOM 727 C CA . LEU A 1 90 ? -3.964 1.475 20.888 1.00 60.91 90 LEU A CA 1
ATOM 728 C C . LEU A 1 90 ? -3.335 2.505 21.838 1.00 60.91 90 LEU A C 1
ATOM 730 O O . LEU A 1 90 ? -3.954 3.543 22.094 1.00 60.91 90 LEU A O 1
ATOM 734 N N . THR A 1 91 ? -2.097 2.287 22.300 1.00 68.06 91 THR A N 1
ATOM 735 C CA . THR A 1 91 ? -1.330 3.356 22.954 1.00 68.06 91 THR A CA 1
ATOM 736 C C . THR A 1 91 ? -1.228 4.577 22.020 1.00 68.06 91 THR A C 1
ATOM 738 O O . THR A 1 91 ? -1.106 4.424 20.797 1.00 68.06 91 THR A O 1
ATOM 741 N N . PRO A 1 92 ? -1.276 5.818 22.544 1.00 70.38 92 PRO A N 1
ATOM 742 C CA . PRO A 1 92 ? -1.191 7.028 21.720 1.00 70.38 92 PRO A CA 1
ATOM 743 C C . PRO A 1 92 ? 0.051 7.057 20.816 1.00 70.38 92 PRO A C 1
ATOM 745 O O . PRO A 1 92 ? -0.010 7.514 19.673 1.00 70.38 92 PRO A O 1
ATOM 748 N N . SER A 1 93 ? 1.165 6.513 21.311 1.00 76.25 93 SER A N 1
ATOM 749 C CA . SER A 1 93 ? 2.422 6.359 20.579 1.00 76.25 93 SER A CA 1
ATOM 750 C C . SER A 1 93 ? 2.316 5.352 19.431 1.00 76.25 93 SER A C 1
ATOM 752 O O . SER A 1 93 ? 2.711 5.686 18.315 1.00 76.25 93 SER A O 1
ATOM 754 N N . GLY A 1 94 ? 1.739 4.166 19.660 1.00 77.31 94 GLY A N 1
ATOM 755 C CA . GLY A 1 94 ? 1.535 3.148 18.622 1.00 77.31 94 GLY A CA 1
ATOM 756 C C . GLY A 1 94 ? 0.616 3.632 17.498 1.00 77.31 94 GLY A C 1
ATOM 757 O O . GLY A 1 94 ? 0.932 3.488 16.317 1.00 77.31 94 GLY A O 1
ATOM 758 N N . CYS A 1 95 ? -0.470 4.317 17.860 1.00 74.19 95 CYS A N 1
ATOM 759 C CA . CYS A 1 95 ? -1.391 4.918 16.898 1.00 74.19 95 CYS A CA 1
ATOM 760 C C . CYS A 1 95 ? -0.713 5.995 16.033 1.00 74.19 95 CYS A C 1
ATOM 762 O O . CYS A 1 95 ? -0.865 6.010 14.809 1.00 74.19 95 CYS A O 1
ATOM 764 N N . LYS A 1 96 ? 0.080 6.877 16.660 1.00 80.81 96 LYS A N 1
ATOM 765 C CA . LYS A 1 96 ? 0.860 7.904 15.957 1.00 80.81 96 LYS A CA 1
ATOM 766 C C . LYS A 1 96 ? 1.886 7.272 15.018 1.00 80.81 96 LYS A C 1
ATOM 768 O O . LYS A 1 96 ? 1.985 7.697 13.871 1.00 80.81 96 LYS A O 1
ATOM 773 N N . ALA A 1 97 ? 2.611 6.253 15.477 1.00 83.62 97 ALA A N 1
ATOM 774 C CA . ALA A 1 97 ? 3.600 5.548 14.668 1.00 83.62 97 ALA A CA 1
ATOM 775 C C . ALA A 1 97 ? 2.964 4.900 13.429 1.00 83.62 97 ALA A C 1
ATOM 777 O O . ALA A 1 97 ? 3.440 5.128 12.320 1.00 83.62 97 ALA A O 1
ATOM 778 N N . LEU A 1 98 ? 1.846 4.181 13.592 1.00 82.94 98 LEU A N 1
ATOM 779 C CA . LEU A 1 98 ? 1.101 3.590 12.474 1.00 82.94 98 LEU A CA 1
ATOM 780 C C . LEU A 1 98 ? 0.626 4.646 11.469 1.00 82.94 98 LEU A C 1
ATOM 782 O O . LEU A 1 98 ? 0.710 4.428 10.262 1.00 82.94 98 LEU A O 1
ATOM 786 N N . TYR A 1 99 ? 0.162 5.801 11.949 1.00 82.44 99 TYR A N 1
ATOM 787 C CA . TYR A 1 99 ? -0.274 6.895 11.082 1.00 82.44 99 TYR A CA 1
ATOM 788 C C . TYR A 1 99 ? 0.883 7.505 10.280 1.00 82.44 99 TYR A C 1
ATOM 790 O O . TYR A 1 99 ? 0.756 7.709 9.072 1.00 82.44 99 TYR A O 1
ATOM 798 N N . VAL A 1 100 ? 2.023 7.761 10.932 1.00 86.81 100 VAL A N 1
ATOM 799 C CA . VAL A 1 100 ? 3.230 8.261 10.255 1.00 86.81 100 VAL A CA 1
ATOM 800 C C . VAL A 1 100 ? 3.711 7.254 9.214 1.00 86.81 100 VAL A C 1
ATOM 802 O O . VAL A 1 100 ? 3.987 7.645 8.083 1.00 86.81 100 VAL A O 1
ATOM 805 N N . LEU A 1 101 ? 3.756 5.967 9.562 1.00 88.62 101 LEU A N 1
ATOM 806 C CA . LEU A 1 101 ? 4.233 4.911 8.674 1.00 88.62 101 LEU A CA 1
ATOM 807 C C . LEU A 1 101 ? 3.326 4.751 7.445 1.00 88.62 101 LEU A C 1
ATOM 809 O O . LEU A 1 101 ? 3.815 4.705 6.320 1.00 88.62 101 LEU A O 1
ATOM 813 N N . MET A 1 102 ? 2.004 4.768 7.644 1.00 86.62 102 MET A N 1
ATOM 814 C CA . MET A 1 102 ? 1.019 4.739 6.560 1.00 86.62 102 MET A CA 1
ATOM 815 C C . MET A 1 102 ? 1.203 5.915 5.590 1.00 86.62 102 MET A C 1
ATOM 817 O O . MET A 1 102 ? 1.267 5.709 4.378 1.00 86.62 102 MET A O 1
ATOM 821 N N . ASN A 1 103 ? 1.310 7.142 6.107 1.00 85.94 103 ASN A N 1
ATOM 822 C CA . ASN A 1 103 ? 1.470 8.333 5.269 1.00 85.94 103 ASN A CA 1
ATOM 823 C C . ASN A 1 103 ? 2.836 8.382 4.577 1.00 85.94 103 ASN A C 1
ATOM 825 O O . ASN A 1 103 ? 2.921 8.822 3.432 1.00 85.94 103 ASN A O 1
ATOM 829 N N . ALA A 1 104 ? 3.890 7.897 5.235 1.00 91.19 104 ALA A N 1
ATOM 830 C CA . ALA A 1 104 ? 5.205 7.757 4.628 1.00 91.19 104 ALA A CA 1
ATOM 831 C C . ALA A 1 104 ? 5.165 6.797 3.429 1.00 91.19 104 ALA A C 1
ATOM 833 O O . ALA A 1 104 ? 5.659 7.154 2.364 1.00 91.19 104 ALA A O 1
ATOM 834 N N . CYS A 1 105 ? 4.513 5.633 3.554 1.00 91.62 105 CYS A N 1
ATOM 835 C CA . CYS A 1 105 ? 4.359 4.700 2.433 1.00 91.62 105 CYS A CA 1
ATOM 836 C C . CYS A 1 105 ? 3.621 5.332 1.243 1.00 91.62 105 CYS A C 1
ATOM 838 O O . CYS A 1 105 ? 4.080 5.206 0.112 1.00 91.62 105 CYS A O 1
ATOM 840 N N . ILE A 1 106 ? 2.520 6.051 1.496 1.00 88.19 106 ILE A N 1
ATOM 841 C CA . ILE A 1 106 ? 1.750 6.737 0.442 1.00 88.19 106 ILE A CA 1
ATOM 842 C C . ILE A 1 106 ? 2.601 7.817 -0.240 1.00 88.19 106 ILE A C 1
ATOM 844 O O . ILE A 1 106 ? 2.608 7.917 -1.463 1.00 88.19 106 ILE A O 1
ATOM 848 N N . SER A 1 107 ? 3.345 8.602 0.541 1.00 92.38 107 SER A N 1
ATOM 849 C CA . SER A 1 107 ? 4.234 9.640 0.012 1.00 92.38 1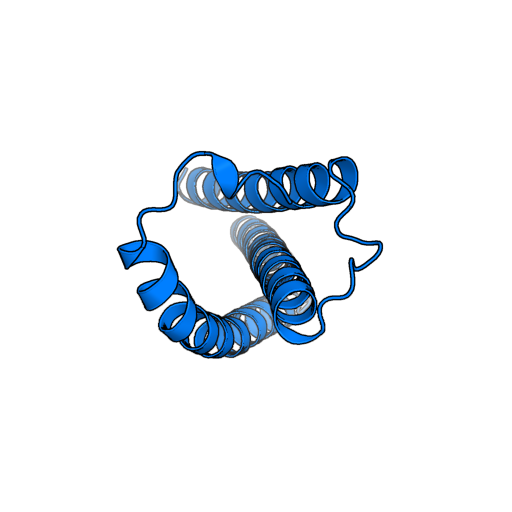07 SER A CA 1
ATOM 850 C C . SER A 1 107 ? 5.325 9.046 -0.884 1.00 92.38 107 SER A C 1
ATOM 852 O O . SER A 1 107 ? 5.550 9.530 -1.991 1.00 92.38 107 SER A O 1
ATOM 854 N N . ILE A 1 108 ? 5.958 7.948 -0.455 1.00 92.38 108 ILE A N 1
ATOM 855 C CA . ILE A 1 108 ? 6.981 7.257 -1.250 1.00 92.38 108 ILE A CA 1
ATOM 856 C C . ILE A 1 108 ? 6.386 6.711 -2.554 1.00 92.38 108 ILE A C 1
ATOM 858 O O . ILE A 1 108 ? 7.004 6.864 -3.609 1.00 92.38 108 ILE A O 1
ATOM 862 N N . ALA A 1 109 ? 5.184 6.128 -2.515 1.00 91.69 109 ALA A N 1
ATOM 863 C CA . ALA A 1 109 ? 4.486 5.667 -3.713 1.00 91.69 109 ALA A CA 1
ATOM 864 C C . ALA A 1 109 ? 4.222 6.823 -4.698 1.00 91.69 109 ALA A C 1
ATOM 866 O O . ALA A 1 109 ? 4.545 6.710 -5.880 1.00 91.69 109 ALA A O 1
ATOM 867 N N . MET A 1 110 ? 3.738 7.972 -4.212 1.00 92.69 110 MET A N 1
ATOM 868 C CA . MET A 1 110 ? 3.524 9.166 -5.043 1.00 92.69 110 MET A CA 1
ATOM 869 C C . MET A 1 110 ? 4.821 9.664 -5.687 1.00 92.69 110 MET A C 1
ATOM 871 O O . MET A 1 110 ? 4.862 9.875 -6.898 1.00 92.69 110 MET A O 1
ATOM 875 N N . TRP A 1 111 ? 5.899 9.799 -4.911 1.00 93.75 111 TRP A N 1
ATOM 876 C CA . TRP A 1 111 ? 7.201 10.206 -5.445 1.00 93.75 111 TRP A CA 1
ATOM 877 C C . TRP A 1 111 ? 7.763 9.201 -6.449 1.00 93.75 111 TRP A C 1
ATOM 879 O O . TRP A 1 111 ? 8.365 9.604 -7.439 1.00 93.75 111 TRP A O 1
ATOM 889 N N . THR A 1 112 ? 7.523 7.907 -6.245 1.00 91.50 112 THR A N 1
ATOM 890 C CA . THR A 1 112 ? 7.916 6.858 -7.195 1.00 91.50 112 THR A CA 1
ATOM 891 C C . THR A 1 112 ? 7.202 7.029 -8.536 1.00 91.50 112 THR A C 1
ATOM 893 O O . THR A 1 112 ? 7.835 6.907 -9.581 1.00 91.50 112 THR A O 1
ATOM 896 N N . ILE A 1 113 ? 5.907 7.366 -8.523 1.00 91.69 113 ILE A N 1
ATOM 897 C CA . ILE A 1 113 ? 5.137 7.650 -9.743 1.00 91.69 113 ILE A CA 1
ATOM 898 C C . ILE A 1 113 ? 5.685 8.893 -10.453 1.00 91.69 113 ILE A C 1
ATOM 900 O O . ILE A 1 113 ? 5.894 8.854 -11.664 1.00 91.69 113 ILE A O 1
ATOM 904 N N . VAL A 1 114 ? 5.968 9.968 -9.709 1.00 92.81 114 VAL A N 1
ATOM 905 C CA . VAL A 1 114 ? 6.555 11.198 -10.268 1.00 92.81 114 VAL A CA 1
ATOM 906 C C . VAL A 1 114 ? 7.911 10.906 -10.912 1.00 92.81 114 VAL A C 1
ATOM 908 O O . VAL A 1 114 ? 8.130 11.276 -12.060 1.00 92.81 114 VAL A O 1
ATOM 911 N N . LEU A 1 115 ? 8.796 10.184 -10.222 1.00 90.75 115 LEU A N 1
ATOM 912 C CA . LEU A 1 115 ? 10.112 9.812 -10.750 1.00 90.75 115 LEU A CA 1
ATOM 913 C C . LEU A 1 115 ? 10.029 8.891 -11.968 1.00 90.75 115 LEU A C 1
ATOM 915 O O . LEU A 1 115 ? 10.893 8.962 -12.828 1.00 90.75 115 LEU A O 1
ATOM 919 N N . MET A 1 116 ? 9.009 8.037 -12.052 1.00 89.25 116 MET A N 1
ATOM 920 C CA . MET A 1 116 ? 8.783 7.186 -13.221 1.00 89.25 116 MET A CA 1
ATOM 921 C C . MET A 1 116 ? 8.279 7.979 -14.438 1.00 89.25 116 MET A C 1
ATOM 923 O O . MET A 1 116 ? 8.442 7.521 -15.566 1.00 89.25 116 MET A O 1
ATOM 927 N N . SER A 1 117 ? 7.629 9.127 -14.213 1.00 86.94 117 SER A N 1
ATOM 928 C CA . SER A 1 117 ? 7.109 10.000 -15.275 1.00 86.94 117 SER A CA 1
ATOM 929 C C . SER A 1 117 ? 8.131 10.994 -15.840 1.00 86.94 117 SER A C 1
ATOM 931 O O . SER A 1 117 ? 7.875 11.568 -16.898 1.00 86.94 117 SER A O 1
ATOM 933 N N . LEU A 1 118 ? 9.246 11.198 -15.132 1.00 86.31 118 LEU A N 1
ATOM 934 C CA . LEU A 1 118 ? 10.392 12.011 -15.553 1.00 86.31 118 LEU A CA 1
ATOM 935 C C . LEU A 1 118 ? 11.370 11.175 -16.387 1.00 86.31 118 LEU A C 1
ATOM 937 O O . LEU A 1 118 ? 11.908 11.738 -17.364 1.00 86.31 118 LEU A O 1
#

Sequence (118 aa):
CSLEDRLYDPVYLAFKSIDSTYLRVLIGPGILLNLLCLFILSRPRLSNKSTTIIFLRVLALFDILSITFKYIRAEVNYQSTKNGHEIFLLTPSGCKALYVLMNACISIAMWTIVLMSL

Radius of gyration: 17.4 Å; chains: 1; bounding box: 40×29×43 Å

pLDDT: mean 73.5, std 17.91, range [36.81, 93.75]